Protein AF-A0A7C7N8U6-F1 (afdb_monomer_lite)

Sequence (68 aa):
MLEADYIFLSPVKETPAHKELQSLGWKNFSELSKKTKLPIYALGGLSKEDLSAAEKNGAYGIAGISGF

Secondary structure (DSSP, 8-state):
----S-EEE--SS--TT-TTSPP-HHHHHHHHHTT-SS-EEEESS--GGGHHHHHHTT-SEEE-SS--

Structure (mmCIF, N/CA/C/O backbone):
data_AF-A0A7C7N8U6-F1
#
_entry.id   AF-A0A7C7N8U6-F1
#
loop_
_atom_site.group_PDB
_at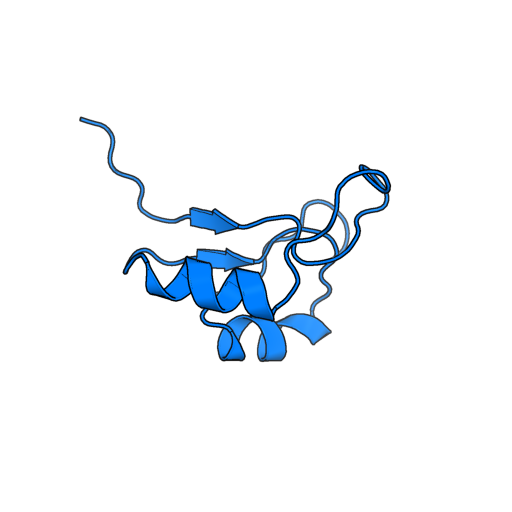om_site.id
_atom_site.type_symbol
_atom_site.label_atom_id
_atom_site.label_alt_id
_atom_site.label_comp_id
_atom_site.label_asym_id
_atom_site.label_entity_id
_atom_site.label_seq_id
_atom_site.pdbx_PDB_ins_code
_a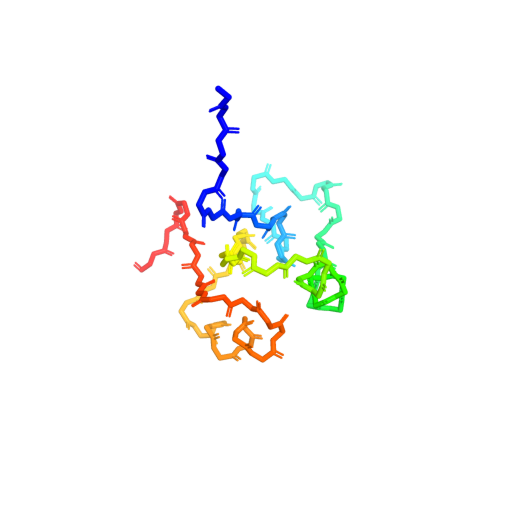tom_site.Cartn_x
_atom_site.Cartn_y
_atom_site.Cartn_z
_atom_site.occupancy
_atom_site.B_iso_or_equiv
_atom_site.auth_seq_id
_atom_site.auth_comp_id
_atom_site.auth_asym_id
_atom_site.auth_at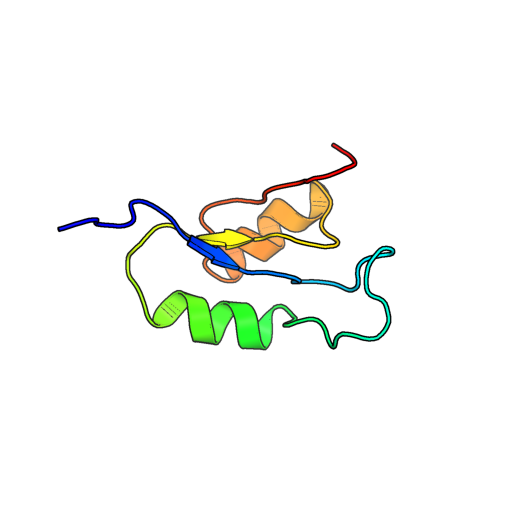om_id
_atom_site.pdbx_PDB_model_num
ATOM 1 N N . MET A 1 1 ? -11.934 4.672 -26.063 1.00 67.62 1 MET A N 1
ATOM 2 C CA . MET A 1 1 ? -11.369 5.370 -24.887 1.00 67.62 1 MET A CA 1
ATOM 3 C C . MET A 1 1 ? -10.846 4.282 -23.963 1.00 67.62 1 MET A C 1
ATOM 5 O O . MET A 1 1 ? -11.517 3.265 -23.876 1.00 67.62 1 MET A O 1
ATOM 9 N N . LEU A 1 2 ? -9.646 4.417 -23.395 1.00 78.50 2 LEU A N 1
ATOM 10 C CA . LEU A 1 2 ? -9.131 3.451 -22.417 1.00 78.50 2 LEU A CA 1
ATOM 11 C C . LEU A 1 2 ? -9.542 3.928 -21.022 1.00 78.50 2 LEU A C 1
ATOM 13 O O . LEU A 1 2 ? -9.302 5.087 -20.688 1.00 78.50 2 LEU A O 1
ATOM 17 N N . GLU A 1 3 ? -10.162 3.048 -20.245 1.00 86.06 3 GLU A N 1
ATOM 18 C CA . GLU A 1 3 ? -10.487 3.264 -18.835 1.00 86.06 3 GLU A CA 1
ATOM 19 C C . GLU A 1 3 ? -9.585 2.371 -17.984 1.00 86.06 3 GLU A C 1
ATOM 21 O O . GLU A 1 3 ? -9.201 1.282 -18.407 1.00 86.06 3 GLU A O 1
ATOM 26 N N . ALA A 1 4 ? -9.190 2.865 -16.812 1.00 90.81 4 ALA A N 1
ATOM 27 C CA . ALA A 1 4 ? -8.384 2.102 -15.872 1.00 90.81 4 ALA A CA 1
ATOM 28 C C . ALA A 1 4 ? -9.296 1.443 -14.836 1.00 90.81 4 ALA A C 1
ATOM 30 O O . ALA A 1 4 ? -10.070 2.134 -14.177 1.00 90.81 4 ALA A O 1
ATOM 31 N N . ASP A 1 5 ? -9.157 0.133 -14.652 1.00 93.94 5 ASP A N 1
ATOM 32 C CA . ASP A 1 5 ? -9.901 -0.616 -13.633 1.00 93.94 5 ASP A CA 1
ATOM 33 C C . ASP A 1 5 ? -9.265 -0.514 -12.238 1.00 93.94 5 ASP A C 1
ATOM 35 O O . ASP A 1 5 ? -9.945 -0.654 -11.225 1.00 93.94 5 ASP A O 1
ATOM 39 N N . TYR A 1 6 ? -7.953 -0.271 -12.168 1.00 94.88 6 TYR A N 1
ATOM 40 C CA . TYR A 1 6 ? -7.188 -0.205 -10.922 1.00 94.88 6 TYR A CA 1
ATOM 41 C C . TYR A 1 6 ? -5.945 0.675 -11.059 1.00 94.88 6 TYR A C 1
ATOM 43 O O . TYR A 1 6 ? -5.450 0.941 -12.156 1.00 94.88 6 TYR A O 1
ATOM 51 N N . ILE A 1 7 ? -5.428 1.121 -9.914 1.00 95.50 7 ILE A N 1
ATOM 52 C CA . ILE A 1 7 ? -4.254 1.991 -9.813 1.00 95.50 7 ILE A CA 1
ATOM 53 C C . ILE A 1 7 ? -3.206 1.324 -8.924 1.00 95.50 7 ILE A C 1
ATOM 55 O O . ILE A 1 7 ? -3.519 0.814 -7.851 1.00 95.50 7 ILE A O 1
ATOM 59 N N . PHE A 1 8 ? -1.941 1.388 -9.331 1.00 94.81 8 PHE A N 1
ATOM 60 C CA . PHE A 1 8 ? -0.814 1.106 -8.446 1.00 94.81 8 PHE A CA 1
ATOM 61 C C . PHE A 1 8 ? -0.224 2.419 -7.953 1.00 94.81 8 PHE A C 1
ATOM 63 O O . PHE A 1 8 ? 0.032 3.322 -8.750 1.00 94.81 8 PHE A O 1
ATOM 70 N N . LEU A 1 9 ? -0.002 2.523 -6.645 1.00 94.88 9 LEU A N 1
ATOM 71 C CA . LEU A 1 9 ? 0.581 3.712 -6.037 1.00 94.88 9 LEU A CA 1
ATOM 72 C C . LEU A 1 9 ? 1.875 3.337 -5.300 1.00 94.88 9 LEU A C 1
ATOM 74 O O . LEU A 1 9 ? 1.862 2.526 -4.371 1.00 94.88 9 LEU A O 1
ATOM 78 N N . SER A 1 10 ? 2.997 3.902 -5.761 1.00 92.62 10 SER A N 1
ATOM 79 C CA . SER A 1 10 ? 4.357 3.503 -5.377 1.00 92.62 10 SER A CA 1
ATOM 80 C C . SER A 1 10 ? 5.391 4.630 -5.514 1.00 92.62 10 SER A C 1
ATOM 82 O O . SER A 1 10 ? 5.163 5.547 -6.301 1.00 92.62 10 SER A O 1
ATOM 84 N N . PRO A 1 11 ? 6.566 4.515 -4.866 1.00 91.75 11 PRO A N 1
ATOM 85 C CA . PRO A 1 11 ? 6.877 3.545 -3.819 1.00 91.75 11 PRO A CA 1
ATOM 86 C C . PRO A 1 11 ? 6.290 3.987 -2.472 1.00 91.75 11 PRO A C 1
ATOM 88 O O . PRO A 1 11 ? 6.404 5.152 -2.088 1.00 91.75 11 PRO A O 1
ATOM 91 N N . VAL A 1 12 ? 5.645 3.066 -1.749 1.00 93.06 12 VAL A N 1
ATOM 92 C CA . VAL A 1 12 ? 5.074 3.370 -0.425 1.00 93.06 12 VAL A CA 1
ATOM 93 C C . VAL A 1 12 ? 6.159 3.482 0.642 1.00 93.06 12 VAL A C 1
ATOM 95 O O . VAL A 1 12 ? 6.126 4.420 1.440 1.00 93.06 12 VAL A O 1
ATOM 98 N N . LYS A 1 13 ? 7.130 2.566 0.628 1.00 89.81 13 LYS A N 1
ATOM 99 C CA . LYS A 1 13 ? 8.346 2.585 1.455 1.00 89.81 13 LYS A CA 1
ATOM 100 C C . LYS A 1 13 ? 9.587 2.631 0.562 1.00 89.81 13 LYS A C 1
ATOM 102 O O . LYS A 1 13 ? 9.489 2.396 -0.641 1.00 89.81 13 LYS A O 1
ATOM 107 N N . GLU A 1 14 ? 10.751 2.929 1.138 1.00 84.19 14 GLU A N 1
ATOM 108 C CA . GLU A 1 14 ? 12.025 2.872 0.411 1.00 84.19 14 GLU A CA 1
ATOM 109 C C . GLU A 1 14 ? 12.220 1.513 -0.272 1.00 84.19 14 GLU A C 1
ATOM 111 O O . GLU A 1 14 ? 11.930 0.456 0.293 1.00 84.19 14 GLU A O 1
ATOM 116 N N . THR A 1 15 ? 12.723 1.547 -1.506 1.00 78.50 15 THR A N 1
ATOM 117 C CA . THR A 1 15 ? 13.030 0.336 -2.272 1.00 78.50 15 THR A CA 1
ATOM 118 C C . THR A 1 15 ? 14.531 0.241 -2.524 1.00 78.50 15 THR A C 1
ATOM 120 O O . THR A 1 15 ? 15.172 1.266 -2.764 1.00 78.50 15 THR A O 1
ATOM 123 N N . PRO A 1 16 ? 15.113 -0.973 -2.544 1.00 70.62 16 PRO A N 1
ATOM 124 C CA . PRO A 1 16 ? 16.528 -1.152 -2.869 1.00 70.62 16 PRO A CA 1
ATOM 125 C C . PRO A 1 16 ? 16.900 -0.630 -4.262 1.00 70.62 16 PRO A C 1
ATOM 127 O O . PRO A 1 16 ? 18.026 -0.186 -4.458 1.00 70.62 16 PRO A O 1
ATOM 130 N N . ALA A 1 17 ? 15.954 -0.674 -5.208 1.00 70.00 17 ALA A N 1
ATOM 131 C CA . ALA A 1 17 ? 16.148 -0.236 -6.588 1.00 70.00 17 ALA A CA 1
ATOM 132 C C . ALA A 1 17 ? 16.286 1.289 -6.725 1.00 70.00 17 ALA A C 1
ATOM 134 O O . ALA A 1 17 ? 16.991 1.757 -7.614 1.00 70.00 17 ALA A O 1
ATOM 135 N N . HIS A 1 18 ? 15.642 2.065 -5.845 1.00 67.56 18 HIS A N 1
ATOM 136 C CA . HIS A 1 18 ? 15.610 3.525 -5.929 1.00 67.56 18 HIS A CA 1
ATOM 137 C C . HIS A 1 18 ? 15.690 4.170 -4.541 1.00 67.56 18 HIS A C 1
ATOM 139 O O . HIS A 1 18 ? 14.722 4.762 -4.067 1.00 67.56 18 HIS A O 1
ATOM 145 N N . LYS A 1 19 ? 16.856 4.079 -3.890 1.00 65.00 19 LYS A N 1
ATOM 146 C CA . LYS A 1 19 ? 17.111 4.747 -2.596 1.00 65.00 19 LYS A CA 1
ATOM 147 C C . LYS A 1 19 ? 17.082 6.278 -2.677 1.00 65.00 19 LYS A C 1
ATOM 149 O O . LYS A 1 19 ? 16.916 6.942 -1.666 1.00 65.00 19 LYS A O 1
ATOM 154 N N . GLU A 1 20 ? 17.253 6.835 -3.874 1.00 66.19 20 GLU A N 1
ATOM 155 C CA . GLU A 1 20 ? 17.296 8.286 -4.099 1.00 66.1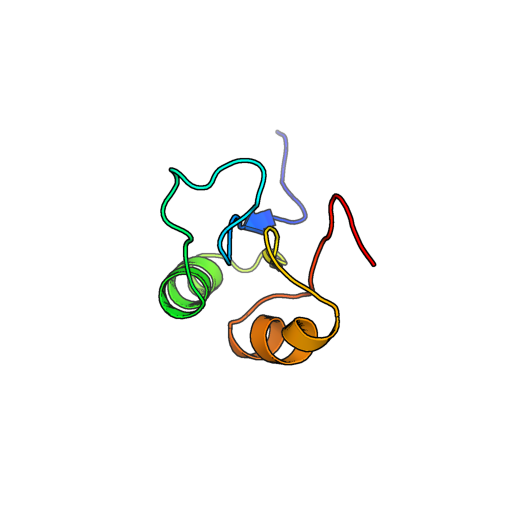9 20 GLU A CA 1
ATOM 156 C C . GLU A 1 20 ? 15.900 8.917 -4.232 1.00 66.19 20 GLU A C 1
ATOM 158 O O . GLU A 1 20 ? 15.767 10.139 -4.193 1.00 66.19 20 GLU A O 1
ATOM 163 N N . LEU A 1 21 ? 14.847 8.103 -4.377 1.00 72.12 21 LEU A N 1
ATOM 164 C CA . LEU A 1 21 ? 13.471 8.586 -4.459 1.00 72.12 21 LEU A CA 1
ATOM 165 C C . LEU A 1 21 ? 12.821 8.576 -3.079 1.00 72.12 21 LEU A C 1
ATOM 167 O O . LEU A 1 21 ? 12.724 7.538 -2.424 1.00 72.12 21 LEU A O 1
ATOM 171 N N . GLN A 1 22 ? 12.305 9.735 -2.668 1.00 79.50 22 GLN A N 1
ATOM 172 C CA . GLN A 1 22 ? 11.509 9.840 -1.454 1.00 79.50 22 GLN A CA 1
ATOM 173 C C . GLN A 1 22 ? 10.244 8.986 -1.598 1.00 79.50 22 GLN A C 1
ATOM 175 O O . GLN A 1 22 ? 9.421 9.205 -2.489 1.00 79.50 22 GLN A O 1
ATOM 180 N N . SER A 1 23 ? 10.079 8.015 -0.702 1.00 89.56 23 SER A N 1
ATOM 181 C CA . SER A 1 23 ? 8.860 7.214 -0.638 1.00 89.56 23 SER A CA 1
ATOM 182 C C . SER A 1 23 ? 7.650 8.077 -0.285 1.00 89.56 23 SER A C 1
ATOM 184 O O . SER A 1 23 ? 7.766 9.028 0.491 1.00 89.56 23 SER A O 1
ATOM 186 N N . LEU A 1 24 ? 6.471 7.697 -0.777 1.00 93.06 24 LEU A N 1
ATOM 187 C CA . LEU A 1 24 ? 5.206 8.359 -0.448 1.00 93.06 24 LEU A CA 1
ATOM 188 C C . LEU A 1 24 ? 4.949 8.382 1.061 1.00 93.06 24 LEU A C 1
ATOM 190 O O . LEU A 1 24 ? 4.523 9.403 1.607 1.00 93.06 24 LEU A O 1
ATOM 194 N N . GLY A 1 25 ? 5.183 7.248 1.724 1.00 94.12 25 GLY A N 1
ATOM 195 C CA . GLY A 1 25 ? 4.713 7.004 3.078 1.00 94.12 25 GLY A CA 1
ATOM 196 C C . GLY A 1 25 ? 3.185 6.914 3.169 1.00 94.12 25 GLY A C 1
ATOM 197 O O . GLY A 1 25 ? 2.435 7.352 2.292 1.00 94.12 25 GLY A O 1
ATOM 198 N N . TRP A 1 26 ? 2.703 6.361 4.281 1.00 95.25 26 TRP A N 1
ATOM 199 C CA . TRP A 1 26 ? 1.275 6.099 4.486 1.00 95.25 26 TRP A CA 1
ATOM 200 C C . TRP A 1 26 ? 0.402 7.357 4.488 1.00 95.25 26 TRP A C 1
ATOM 202 O O . TRP A 1 26 ? -0.707 7.336 3.959 1.00 95.25 26 TRP A O 1
ATOM 212 N N . LYS A 1 27 ? 0.923 8.478 5.003 1.00 95.62 27 LYS A N 1
ATOM 213 C CA . LYS A 1 27 ? 0.192 9.751 5.035 1.00 95.62 27 LYS A CA 1
ATOM 214 C C . LYS A 1 27 ? -0.164 10.232 3.625 1.00 95.62 27 LYS A C 1
ATOM 216 O O . LYS A 1 27 ? -1.333 10.469 3.344 1.00 95.62 27 LYS A O 1
ATOM 221 N N . ASN A 1 28 ? 0.822 10.345 2.733 1.00 95.56 28 ASN A N 1
ATOM 222 C CA . ASN A 1 28 ? 0.568 10.815 1.367 1.00 95.56 28 ASN A CA 1
ATOM 223 C C . ASN A 1 28 ? -0.191 9.769 0.550 1.00 95.56 28 ASN A C 1
ATOM 225 O O . ASN A 1 28 ? -1.037 10.136 -0.262 1.00 95.56 28 ASN A O 1
ATOM 229 N N . PHE A 1 29 ? 0.062 8.478 0.795 1.00 97.00 29 PHE A N 1
ATOM 230 C CA . PHE A 1 29 ? -0.721 7.398 0.202 1.00 97.00 29 PHE A CA 1
ATOM 231 C C . PHE A 1 29 ? -2.216 7.562 0.506 1.00 97.00 29 PHE A C 1
ATOM 233 O O . PHE A 1 29 ? -3.026 7.541 -0.416 1.00 97.00 29 PHE A O 1
ATOM 240 N N . SER A 1 30 ? -2.578 7.792 1.773 1.00 97.12 30 SER A N 1
ATOM 241 C CA . SER A 1 30 ? -3.977 7.957 2.183 1.00 97.12 30 SER A CA 1
ATOM 242 C C . SER A 1 30 ? -4.628 9.207 1.589 1.00 97.12 30 SER A C 1
ATOM 244 O O . SER A 1 30 ? -5.796 9.189 1.207 1.00 97.12 30 SER A O 1
ATOM 246 N N . GLU A 1 31 ? -3.883 10.304 1.466 1.00 97.19 31 GLU A N 1
ATOM 247 C CA . GLU A 1 31 ? -4.410 11.523 0.847 1.00 97.19 31 GLU A CA 1
ATOM 248 C C . GLU A 1 31 ? -4.652 11.355 -0.657 1.00 97.19 31 GLU A C 1
ATOM 250 O O . GLU A 1 31 ? -5.616 11.898 -1.197 1.00 97.19 31 GLU A O 1
ATOM 255 N N . LEU A 1 32 ? -3.806 10.584 -1.344 1.00 96.06 32 LEU A N 1
ATOM 256 C CA . LEU A 1 32 ? -3.993 10.264 -2.757 1.00 96.06 32 LEU A CA 1
ATOM 257 C C . LEU A 1 32 ? -5.099 9.230 -2.969 1.00 96.06 32 LEU A C 1
ATOM 259 O O . LEU A 1 32 ? -5.865 9.372 -3.923 1.00 96.06 32 LEU A O 1
ATOM 263 N N . SER A 1 33 ? -5.232 8.243 -2.079 1.00 96.00 33 SER A N 1
ATOM 264 C CA . SER A 1 33 ? -6.257 7.206 -2.215 1.00 96.00 33 SER A CA 1
ATOM 265 C C . SER A 1 33 ? -7.673 7.762 -2.151 1.00 96.00 33 SER A C 1
ATOM 267 O O . SER A 1 33 ? -8.542 7.329 -2.900 1.00 96.00 33 SER A O 1
ATOM 269 N N . LYS A 1 34 ? -7.884 8.827 -1.375 1.00 96.00 34 LYS A N 1
ATOM 270 C CA . LYS A 1 34 ? -9.171 9.534 -1.291 1.00 96.00 34 LYS A CA 1
ATOM 271 C C . LYS A 1 34 ? -9.568 10.288 -2.566 1.00 96.00 34 LYS A C 1
ATOM 273 O O . LYS A 1 34 ? -10.723 10.694 -2.683 1.00 96.00 34 LYS A O 1
ATOM 278 N N . LYS A 1 35 ? -8.651 10.515 -3.515 1.00 96.38 35 LYS A N 1
ATOM 279 C CA . LYS A 1 35 ? -8.932 11.297 -4.738 1.00 96.38 35 LYS A CA 1
ATOM 280 C C . LYS A 1 35 ? -9.660 10.504 -5.821 1.00 96.38 35 LYS A C 1
ATOM 282 O O . LYS A 1 35 ? -10.062 11.084 -6.827 1.00 96.38 35 LYS A O 1
ATOM 287 N N . THR A 1 36 ? -9.817 9.198 -5.645 1.00 94.12 36 THR A N 1
ATOM 288 C CA . THR A 1 36 ? -10.436 8.310 -6.629 1.00 94.12 36 THR A CA 1
ATOM 289 C C . THR A 1 36 ? -11.257 7.231 -5.936 1.00 94.12 36 THR A C 1
ATOM 291 O O . THR A 1 36 ? -11.067 6.941 -4.759 1.00 94.12 36 THR A O 1
ATOM 294 N N . LYS A 1 37 ? -12.197 6.648 -6.678 1.00 92.88 37 LYS A N 1
ATOM 295 C CA . LYS A 1 37 ? -12.957 5.467 -6.249 1.00 92.88 37 LYS A CA 1
ATOM 296 C C . LYS A 1 37 ? -12.410 4.172 -6.849 1.00 92.88 37 LYS A C 1
ATOM 298 O O . LYS A 1 37 ? -12.894 3.102 -6.496 1.00 92.88 37 LYS A O 1
ATOM 303 N N . LEU A 1 38 ? -11.448 4.269 -7.770 1.00 96.06 38 LEU A N 1
ATOM 304 C CA . LEU A 1 38 ? -10.820 3.093 -8.359 1.00 96.06 38 LEU A CA 1
ATOM 305 C C . LEU A 1 38 ? -10.013 2.345 -7.287 1.00 96.06 38 LEU A C 1
ATOM 307 O O . LEU A 1 38 ? -9.332 2.999 -6.493 1.00 96.06 38 LEU A O 1
ATOM 311 N N . PRO A 1 39 ? -10.055 1.002 -7.264 1.00 96.50 39 PRO A N 1
ATOM 312 C CA . PRO A 1 39 ? -9.218 0.196 -6.387 1.00 96.50 39 PRO A CA 1
ATOM 313 C C . PRO A 1 39 ? -7.736 0.554 -6.527 1.00 96.50 39 PRO A C 1
ATOM 315 O O . PRO A 1 39 ? -7.194 0.594 -7.636 1.00 96.50 39 PRO A O 1
ATOM 318 N N . ILE A 1 40 ? -7.073 0.793 -5.394 1.00 97.62 40 ILE A N 1
ATOM 319 C CA . ILE A 1 40 ? -5.647 1.127 -5.356 1.00 97.62 40 ILE A CA 1
ATOM 320 C C . ILE A 1 40 ? -4.863 0.009 -4.692 1.00 97.62 40 ILE A C 1
ATOM 322 O O . ILE A 1 40 ? -5.130 -0.344 -3.547 1.00 97.62 40 ILE A O 1
ATOM 326 N N . TYR A 1 41 ? -3.839 -0.490 -5.369 1.00 97.06 41 TYR A N 1
ATOM 327 C CA . TYR A 1 41 ? -2.875 -1.416 -4.795 1.00 97.06 41 TYR A CA 1
ATOM 328 C C . TYR A 1 41 ? -1.614 -0.668 -4.365 1.00 97.06 41 TYR A C 1
ATOM 330 O O . TYR A 1 41 ? -0.998 0.070 -5.142 1.00 97.06 41 TYR A O 1
ATOM 338 N N . ALA A 1 42 ? -1.228 -0.862 -3.108 1.00 96.25 42 ALA A N 1
ATOM 339 C CA . ALA A 1 42 ? -0.001 -0.322 -2.549 1.00 96.25 42 ALA A CA 1
ATOM 340 C C . ALA A 1 42 ? 1.205 -1.110 -3.072 1.00 96.25 42 ALA A C 1
ATOM 342 O O . ALA A 1 42 ? 1.203 -2.341 -3.043 1.00 96.25 42 ALA A O 1
ATOM 343 N N . LEU A 1 43 ? 2.233 -0.412 -3.553 1.00 94.31 43 LEU A N 1
ATOM 344 C CA . LEU A 1 43 ? 3.396 -1.039 -4.179 1.00 94.31 43 LEU A CA 1
ATOM 345 C C . LEU A 1 43 ? 4.702 -0.352 -3.749 1.00 94.31 43 LEU A C 1
ATOM 347 O O . LEU A 1 43 ? 4.773 0.865 -3.594 1.00 94.31 43 LEU A O 1
ATOM 351 N N . GLY A 1 44 ? 5.766 -1.144 -3.609 1.00 91.31 44 GLY A N 1
ATOM 352 C CA . GLY A 1 44 ? 7.129 -0.661 -3.376 1.00 91.31 44 GLY A CA 1
ATOM 353 C C . GLY A 1 44 ? 7.535 -0.673 -1.903 1.00 91.31 44 GLY A C 1
ATOM 354 O O . GLY A 1 44 ? 7.039 0.119 -1.102 1.00 91.31 44 GLY A O 1
ATOM 355 N N . GLY A 1 45 ? 8.467 -1.576 -1.581 1.00 89.38 45 GLY A N 1
ATOM 356 C CA . GLY A 1 45 ? 9.091 -1.691 -0.260 1.00 89.38 45 GLY A CA 1
ATOM 357 C C . GLY A 1 45 ? 8.206 -2.353 0.800 1.00 89.38 45 GLY A C 1
ATOM 358 O O . GLY A 1 45 ? 8.463 -2.181 1.985 1.00 89.38 45 GLY A O 1
ATOM 359 N N . LEU A 1 46 ? 7.153 -3.066 0.388 1.00 91.19 46 LEU A N 1
ATOM 360 C CA . LEU A 1 46 ? 6.144 -3.658 1.271 1.00 91.19 46 LEU A CA 1
ATOM 361 C C . LEU A 1 46 ? 6.365 -5.162 1.466 1.00 91.19 46 LEU A C 1
ATOM 363 O O . LEU A 1 46 ? 6.788 -5.845 0.533 1.00 91.19 46 LEU A O 1
ATOM 367 N N . SER A 1 47 ? 6.017 -5.670 2.650 1.00 90.50 47 SER A N 1
ATOM 368 C CA . SER A 1 47 ? 5.901 -7.107 2.945 1.00 90.50 47 SER A CA 1
ATOM 369 C C . SER A 1 47 ? 4.442 -7.499 3.226 1.00 90.50 47 SER A C 1
ATOM 371 O O . SER A 1 47 ? 3.561 -6.644 3.321 1.00 90.50 47 SER A O 1
ATOM 373 N N . LYS A 1 48 ? 4.160 -8.799 3.401 1.00 90.19 48 LYS A N 1
ATOM 374 C CA . LYS A 1 48 ? 2.822 -9.290 3.801 1.00 90.19 48 LYS A CA 1
ATOM 375 C C . LYS A 1 48 ? 2.307 -8.649 5.092 1.00 90.19 48 LYS A C 1
ATOM 377 O O . LYS A 1 48 ? 1.105 -8.453 5.241 1.00 90.19 48 LYS A O 1
ATOM 382 N N . GLU A 1 49 ? 3.208 -8.308 6.007 1.00 92.62 49 GLU A N 1
ATOM 383 C CA . GLU A 1 49 ? 2.876 -7.692 7.297 1.00 92.62 49 GLU A CA 1
ATOM 384 C C . GLU A 1 49 ? 2.306 -6.276 7.126 1.00 92.62 49 GLU A C 1
ATOM 386 O O . GLU A 1 49 ? 1.572 -5.787 7.985 1.00 92.62 49 GLU A O 1
ATOM 391 N N . ASP A 1 50 ? 2.574 -5.638 5.984 1.00 93.69 50 ASP A N 1
ATOM 392 C CA . ASP A 1 50 ? 2.065 -4.309 5.665 1.00 93.69 50 ASP A CA 1
ATOM 393 C C . ASP A 1 50 ? 0.625 -4.304 5.157 1.00 93.69 50 ASP A C 1
ATOM 395 O O . ASP A 1 50 ? 0.048 -3.224 5.036 1.00 93.69 50 ASP A O 1
ATOM 399 N N . LEU A 1 51 ? 0.013 -5.464 4.886 1.00 94.88 51 LEU A N 1
ATOM 400 C CA . 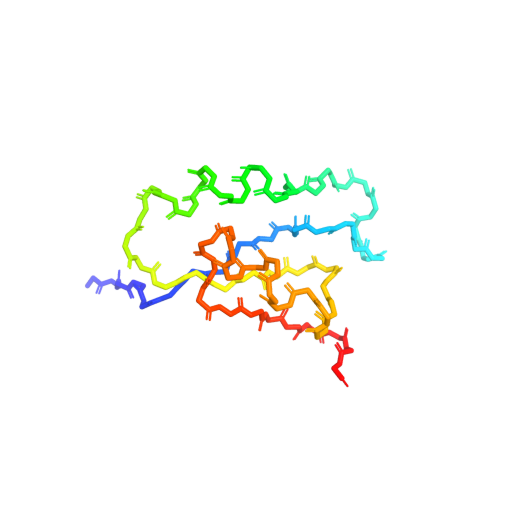LEU A 1 51 ? -1.347 -5.531 4.340 1.00 94.88 51 LEU A CA 1
ATOM 401 C C . LEU A 1 51 ? -2.350 -4.768 5.216 1.00 94.88 51 LEU A C 1
ATOM 403 O O . LEU A 1 51 ? -3.065 -3.901 4.720 1.00 94.88 51 LEU A O 1
ATOM 407 N N . SER A 1 52 ? -2.331 -5.005 6.532 1.00 96.81 52 SER A N 1
ATOM 408 C CA . SER A 1 52 ? -3.238 -4.310 7.453 1.00 96.81 52 SER A CA 1
ATOM 409 C C . SER A 1 52 ? -2.999 -2.795 7.471 1.00 96.81 52 SER A C 1
ATOM 411 O O . SER A 1 52 ? -3.941 -2.013 7.613 1.00 96.81 52 SER A O 1
ATOM 413 N N . ALA A 1 53 ? -1.747 -2.350 7.321 1.00 96.62 53 ALA A N 1
ATOM 414 C CA . ALA A 1 53 ? -1.438 -0.928 7.218 1.00 96.62 53 ALA A CA 1
ATOM 415 C C . ALA A 1 53 ? -1.927 -0.346 5.884 1.00 96.62 53 ALA A C 1
ATOM 417 O O . ALA A 1 53 ? -2.488 0.749 5.872 1.00 96.62 53 ALA A O 1
ATOM 418 N N . ALA A 1 54 ? -1.770 -1.079 4.783 1.00 96.69 54 ALA A N 1
ATOM 419 C CA . ALA A 1 54 ? -2.228 -0.670 3.464 1.00 96.69 54 ALA A CA 1
ATOM 420 C C . ALA A 1 54 ? -3.748 -0.460 3.442 1.00 96.69 54 ALA A C 1
ATOM 422 O O . ALA A 1 54 ? -4.210 0.617 3.059 1.00 96.69 54 ALA A O 1
ATOM 423 N N . GLU A 1 55 ? -4.511 -1.431 3.942 1.00 96.88 55 GLU A N 1
ATOM 424 C CA . GLU A 1 55 ? -5.975 -1.360 4.033 1.00 96.88 55 GLU A CA 1
ATOM 425 C C . GLU A 1 55 ? -6.435 -0.162 4.875 1.00 96.88 55 GLU A C 1
ATOM 427 O O . GLU A 1 55 ? -7.276 0.627 4.439 1.00 96.88 55 GLU A O 1
ATOM 432 N N . LYS A 1 56 ? -5.814 0.059 6.044 1.00 97.56 56 LYS A N 1
ATOM 433 C CA . LYS A 1 56 ? -6.106 1.223 6.906 1.00 97.56 56 LYS A CA 1
ATOM 434 C C . LYS A 1 56 ? -5.857 2.566 6.217 1.00 97.56 56 LYS A C 1
ATOM 436 O O . LYS A 1 56 ? -6.478 3.559 6.588 1.00 97.56 56 LYS A O 1
ATOM 441 N N . ASN A 1 57 ? -4.962 2.609 5.233 1.00 97.56 57 ASN A N 1
ATOM 442 C CA . ASN A 1 57 ? -4.647 3.812 4.463 1.00 97.56 57 ASN A CA 1
ATOM 443 C C . ASN A 1 57 ? -5.417 3.897 3.130 1.00 97.56 57 ASN A C 1
ATOM 445 O O . ASN A 1 57 ? -5.161 4.796 2.326 1.00 97.56 57 ASN A O 1
ATOM 449 N N . GLY A 1 58 ? -6.395 3.015 2.906 1.00 96.19 58 GLY A N 1
ATOM 450 C CA . GLY A 1 58 ? -7.276 3.046 1.738 1.00 96.19 58 GLY A CA 1
ATOM 451 C C . GLY A 1 58 ? -6.754 2.266 0.532 1.00 96.19 58 GLY A C 1
ATOM 452 O O . GLY A 1 58 ? -7.210 2.508 -0.583 1.00 96.19 58 GLY A O 1
ATOM 453 N N . ALA A 1 59 ? -5.796 1.357 0.726 1.00 97.25 59 ALA A N 1
ATOM 454 C CA . ALA A 1 59 ? -5.445 0.388 -0.303 1.00 97.25 59 ALA A CA 1
ATOM 455 C C . ALA A 1 59 ? -6.487 -0.738 -0.347 1.00 97.25 59 ALA A C 1
ATOM 457 O O . ALA A 1 59 ? -6.974 -1.192 0.684 1.00 97.25 59 ALA A O 1
ATOM 458 N N . TYR A 1 60 ? -6.769 -1.231 -1.546 1.00 97.19 60 TYR A N 1
ATOM 459 C CA . TYR A 1 60 ? -7.504 -2.471 -1.768 1.00 97.19 60 TYR A CA 1
ATOM 460 C C . TYR A 1 60 ? -6.631 -3.709 -1.494 1.00 97.19 60 TYR A C 1
ATOM 462 O O . TYR A 1 60 ? -7.133 -4.777 -1.164 1.00 97.19 60 TYR A O 1
ATOM 470 N N . GLY A 1 61 ? -5.310 -3.575 -1.626 1.00 95.31 61 GLY A N 1
ATOM 471 C CA . GLY A 1 61 ? -4.349 -4.631 -1.325 1.00 95.31 61 GLY A CA 1
ATOM 472 C C . GLY A 1 61 ? -2.908 -4.176 -1.530 1.00 95.31 61 GLY A C 1
ATOM 473 O O . GLY A 1 61 ? -2.647 -3.003 -1.808 1.00 95.31 61 GLY A O 1
ATOM 474 N N . ILE A 1 62 ? -1.969 -5.115 -1.419 1.00 95.19 62 ILE A N 1
ATOM 475 C CA . ILE A 1 62 ? -0.543 -4.885 -1.682 1.00 95.19 62 ILE A CA 1
ATOM 476 C C . ILE A 1 62 ? -0.097 -5.648 -2.933 1.00 95.19 62 ILE A C 1
ATOM 478 O O . ILE A 1 62 ? -0.558 -6.758 -3.192 1.00 95.19 62 ILE A O 1
ATOM 482 N N . ALA A 1 63 ? 0.813 -5.057 -3.698 1.00 93.06 63 ALA A N 1
ATOM 483 C CA . ALA A 1 63 ? 1.471 -5.680 -4.838 1.00 93.06 63 ALA A CA 1
ATOM 484 C C . ALA A 1 63 ? 2.982 -5.756 -4.587 1.00 93.06 63 ALA A C 1
ATOM 486 O O . ALA A 1 63 ? 3.568 -4.865 -3.967 1.00 93.06 63 ALA A O 1
ATOM 487 N N . GLY A 1 64 ? 3.619 -6.821 -5.074 1.00 86.81 64 GLY A N 1
ATOM 488 C CA . GLY A 1 64 ? 5.056 -7.050 -4.931 1.00 86.81 64 GLY A CA 1
ATOM 489 C C . GLY A 1 64 ? 5.700 -7.395 -6.269 1.00 86.81 64 GLY A C 1
ATOM 490 O O . GLY A 1 64 ? 5.135 -8.154 -7.050 1.00 86.81 64 GLY A O 1
ATOM 491 N N . ILE A 1 65 ? 6.884 -6.833 -6.523 1.00 79.50 65 ILE A N 1
ATOM 492 C CA . ILE A 1 65 ? 7.711 -7.143 -7.707 1.00 79.50 65 ILE A CA 1
ATOM 493 C C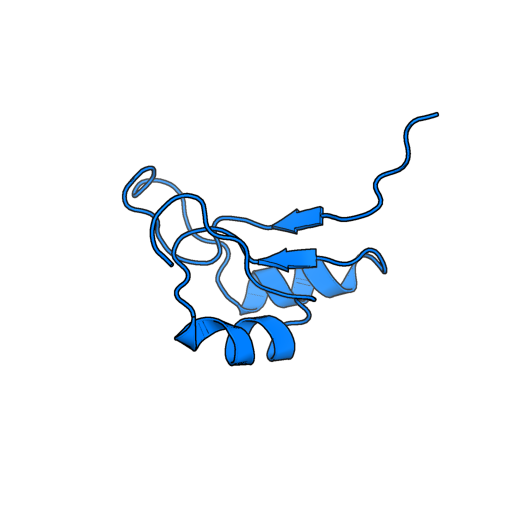 . ILE A 1 65 ? 8.759 -8.214 -7.369 1.00 79.50 65 ILE A C 1
ATOM 495 O O . ILE A 1 65 ? 9.083 -9.057 -8.197 1.00 79.50 65 ILE A O 1
ATOM 499 N N . SER A 1 66 ? 9.271 -8.214 -6.138 1.00 70.62 66 SER A N 1
ATOM 500 C CA . SER A 1 66 ? 10.263 -9.177 -5.661 1.00 70.62 66 SER A CA 1
ATOM 501 C C . SER A 1 66 ? 10.068 -9.404 -4.165 1.00 70.62 66 SER A C 1
ATOM 503 O O . SER A 1 66 ? 10.196 -8.457 -3.390 1.00 70.62 66 SER A O 1
ATOM 505 N N . GLY A 1 67 ? 9.780 -10.644 -3.770 1.00 60.75 67 GLY A N 1
ATOM 506 C CA . GLY A 1 67 ? 9.607 -11.032 -2.370 1.00 60.75 67 GLY A CA 1
ATOM 507 C C . GLY A 1 67 ? 8.145 -11.069 -1.934 1.00 60.75 67 GLY A C 1
ATOM 508 O O . GLY A 1 67 ? 7.567 -10.048 -1.568 1.00 60.75 67 GLY A O 1
ATOM 509 N N . PHE A 1 68 ? 7.585 -12.275 -1.950 1.00 50.22 68 PHE A N 1
ATOM 510 C CA . PHE A 1 68 ? 6.398 -12.674 -1.201 1.00 50.22 68 PHE A CA 1
ATOM 511 C C . PHE A 1 68 ? 6.705 -13.977 -0.470 1.00 50.22 68 PHE A C 1
ATOM 513 O O . PHE A 1 68 ? 7.412 -14.817 -1.064 1.00 50.22 68 PHE A O 1
#

Radius of gyration: 11.82 Å; chains: 1; bounding box: 30×24×32 Å

pLDDT: mean 89.11, std 10.83, range [50.22, 97.62]

Foldseek 3Di:
DDDDQEEEDDDQDQAPVCNPDDTCHLVNLLVVLVVDPHAYEHEHPDDPVCQVVCVVSNHPGYDYPDYD